Protein AF-A0A645FEI2-F1 (afdb_monomer_lite)

Radius of gyration: 14.83 Å; chains: 1; bounding box: 36×22×50 Å

Structure (mmCIF, N/CA/C/O backbone):
data_AF-A0A645FEI2-F1
#
_entry.id   AF-A0A645FEI2-F1
#
loop_
_atom_site.group_PDB
_atom_site.id
_atom_site.type_symbol
_atom_site.label_atom_id
_atom_site.label_alt_id
_atom_site.label_comp_id
_atom_site.label_asym_id
_atom_site.label_entity_id
_atom_site.label_seq_id
_atom_site.pdbx_PDB_ins_code
_atom_site.Cartn_x
_atom_site.Cartn_y
_atom_site.Cartn_z
_atom_site.occupancy
_atom_site.B_iso_or_equiv
_atom_site.auth_seq_id
_atom_site.auth_comp_id
_atom_site.auth_asym_id
_atom_site.auth_atom_id
_atom_site.pdbx_PDB_model_num
ATOM 1 N N . MET A 1 1 ? 3.388 1.908 7.208 1.00 94.06 1 MET A N 1
ATOM 2 C CA . MET A 1 1 ? 4.837 2.197 7.113 1.00 94.06 1 MET A CA 1
ATOM 3 C C . MET A 1 1 ? 5.471 1.175 6.192 1.00 94.06 1 MET A C 1
ATOM 5 O O . MET A 1 1 ? 4.989 0.047 6.151 1.00 94.06 1 MET A O 1
ATOM 9 N N . VAL A 1 2 ? 6.505 1.566 5.451 1.00 95.06 2 VAL A N 1
ATOM 10 C CA . VAL A 1 2 ? 7.209 0.696 4.497 1.00 95.06 2 VAL A CA 1
ATOM 11 C C . VAL A 1 2 ? 8.711 0.993 4.524 1.00 95.06 2 VAL A C 1
ATOM 13 O O . VAL A 1 2 ? 9.079 2.125 4.845 1.00 95.06 2 VAL A O 1
ATOM 16 N N . SER A 1 3 ? 9.554 0.006 4.208 1.00 94.62 3 SER A N 1
ATOM 17 C CA . SER A 1 3 ? 10.985 0.229 3.940 1.00 94.62 3 SER A CA 1
ATOM 18 C C . SER A 1 3 ? 11.216 0.854 2.554 1.00 94.62 3 SER A C 1
ATOM 20 O O . SER A 1 3 ? 10.309 0.910 1.716 1.00 94.62 3 SER A O 1
ATOM 22 N N . ASP A 1 4 ? 12.440 1.312 2.302 1.00 90.94 4 ASP A N 1
ATOM 23 C CA . ASP A 1 4 ? 12.920 1.776 0.992 1.00 90.94 4 ASP A CA 1
ATOM 24 C C . ASP A 1 4 ? 12.863 0.678 -0.078 1.00 90.94 4 ASP A C 1
ATOM 26 O O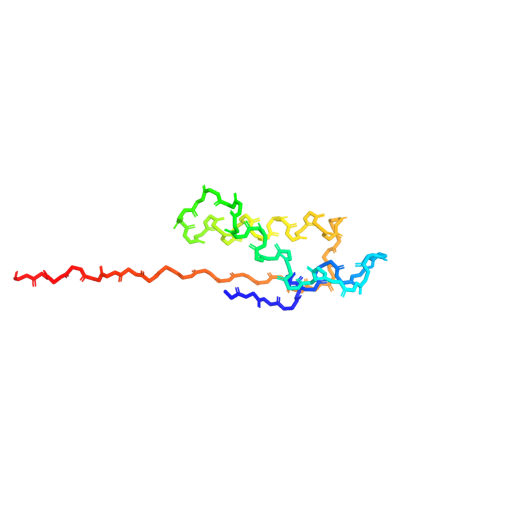 . ASP A 1 4 ? 12.422 0.955 -1.193 1.00 90.94 4 ASP A O 1
ATOM 30 N N . GLY A 1 5 ? 13.144 -0.580 0.277 1.00 92.00 5 GLY A N 1
ATOM 31 C CA . GLY A 1 5 ? 12.961 -1.723 -0.625 1.00 92.00 5 GLY A CA 1
ATOM 32 C C . GLY A 1 5 ? 11.545 -1.842 -1.218 1.00 92.00 5 GLY A C 1
ATOM 33 O O . GLY A 1 5 ? 11.379 -2.338 -2.332 1.00 92.00 5 GLY A O 1
ATOM 34 N N . ILE A 1 6 ? 10.520 -1.334 -0.519 1.00 93.44 6 ILE A N 1
ATOM 35 C CA . ILE A 1 6 ? 9.157 -1.172 -1.052 1.00 93.44 6 ILE A CA 1
ATOM 36 C C . ILE A 1 6 ? 9.042 0.156 -1.813 1.00 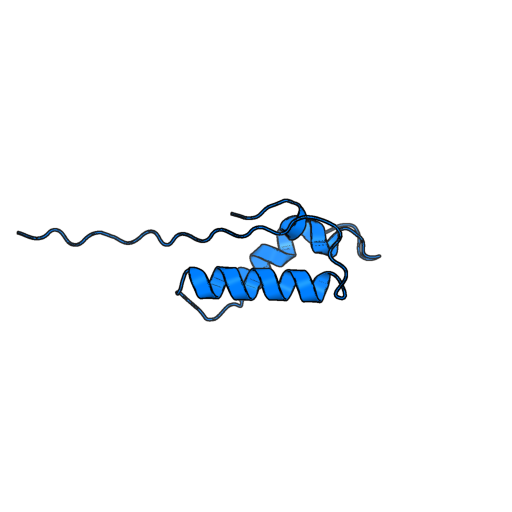93.44 6 ILE A C 1
ATOM 38 O O . ILE A 1 6 ? 8.659 0.168 -2.984 1.00 93.44 6 ILE A O 1
ATOM 42 N N . ALA A 1 7 ? 9.354 1.286 -1.169 1.00 90.00 7 ALA A N 1
ATOM 43 C CA . ALA A 1 7 ? 9.115 2.620 -1.731 1.00 90.00 7 ALA A CA 1
ATOM 44 C C . ALA A 1 7 ? 9.799 2.826 -3.099 1.00 90.00 7 ALA A C 1
ATOM 46 O O . ALA A 1 7 ? 9.188 3.370 -4.024 1.00 90.00 7 ALA A O 1
ATOM 47 N N . ASP A 1 8 ? 11.014 2.303 -3.257 1.00 88.19 8 ASP A N 1
ATOM 48 C CA . ASP A 1 8 ? 11.862 2.479 -4.433 1.00 88.19 8 ASP A CA 1
ATOM 49 C C . ASP A 1 8 ? 11.788 1.319 -5.435 1.00 88.19 8 ASP A C 1
ATOM 51 O O . ASP A 1 8 ? 12.565 1.268 -6.391 1.00 88.19 8 ASP A O 1
ATOM 55 N N . VAL A 1 9 ? 10.814 0.412 -5.322 1.00 86.81 9 VAL A N 1
ATOM 56 C CA . VAL A 1 9 ? 10.729 -0.748 -6.228 1.00 86.81 9 VAL A CA 1
ATOM 57 C C . VAL A 1 9 ? 10.625 -0.352 -7.713 1.00 86.81 9 VAL A C 1
ATOM 59 O O . VAL A 1 9 ? 11.215 -0.989 -8.586 1.00 86.81 9 VAL A O 1
ATOM 62 N N . ILE A 1 10 ? 9.973 0.778 -8.014 1.00 78.19 10 ILE A N 1
ATOM 63 C CA . ILE A 1 10 ? 9.843 1.333 -9.375 1.00 78.19 10 ILE A CA 1
ATOM 64 C C . ILE A 1 10 ? 10.978 2.297 -9.767 1.00 78.19 10 ILE A C 1
ATOM 66 O O . ILE A 1 10 ? 11.039 2.771 -10.904 1.00 78.19 10 ILE A O 1
ATOM 70 N N . ALA A 1 11 ? 11.921 2.569 -8.860 1.00 66.25 11 ALA A N 1
ATOM 71 C CA . ALA A 1 11 ? 13.044 3.483 -9.067 1.00 66.25 11 ALA A CA 1
ATOM 72 C C . ALA A 1 11 ? 14.018 3.045 -10.164 1.00 66.25 11 ALA A C 1
ATOM 74 O O . ALA A 1 11 ? 14.713 3.893 -10.728 1.00 66.25 11 ALA A O 1
ATOM 75 N N . SER A 1 12 ? 14.071 1.741 -10.433 1.00 56.91 12 SER A N 1
ATOM 76 C CA . SER A 1 12 ? 15.033 1.102 -11.334 1.00 56.91 12 SER A CA 1
ATOM 77 C C . SER A 1 12 ? 14.575 1.031 -12.800 1.00 56.91 12 SER A C 1
ATOM 79 O O . SER A 1 12 ? 15.332 0.552 -13.644 1.00 56.91 12 SER A O 1
ATOM 81 N N . GLY A 1 13 ? 13.348 1.467 -13.114 1.00 55.50 13 GLY A N 1
ATOM 82 C CA . GLY A 1 13 ? 12.767 1.401 -14.459 1.00 55.50 13 GLY A CA 1
ATOM 83 C C . GLY A 1 13 ? 13.027 2.646 -15.330 1.00 55.50 13 GLY A C 1
ATOM 84 O O . GLY A 1 13 ? 13.385 3.709 -14.819 1.00 55.50 13 GLY A O 1
ATOM 85 N N . PRO A 1 14 ? 12.808 2.567 -16.659 1.00 53.22 14 PRO A N 1
ATOM 86 C CA . PRO A 1 14 ? 13.051 3.674 -17.595 1.00 53.22 14 PRO A CA 1
ATOM 87 C C . PRO A 1 14 ? 12.113 4.889 -17.418 1.00 53.22 14 PRO A C 1
ATOM 89 O O . PRO A 1 14 ? 12.372 5.946 -17.989 1.00 53.22 14 PRO A O 1
ATOM 92 N N . ARG A 1 15 ? 11.039 4.783 -16.619 1.00 53.06 15 ARG A N 1
ATOM 93 C CA . ARG A 1 15 ? 10.076 5.869 -16.339 1.00 53.06 15 ARG A CA 1
ATOM 94 C C . ARG A 1 15 ? 10.456 6.593 -15.040 1.00 53.06 15 ARG A C 1
ATOM 96 O O . ARG A 1 15 ? 9.889 6.347 -13.983 1.00 53.06 15 ARG A O 1
ATOM 103 N N . ARG A 1 16 ? 11.496 7.426 -15.099 1.00 53.88 16 ARG A N 1
ATOM 104 C CA . ARG A 1 16 ? 12.317 7.772 -13.925 1.00 53.88 16 ARG A CA 1
ATOM 105 C C . ARG A 1 16 ? 11.952 9.041 -13.127 1.00 53.88 16 ARG A C 1
ATOM 107 O O . ARG A 1 16 ? 12.830 9.490 -12.400 1.00 53.88 16 ARG A O 1
ATOM 114 N N . SER A 1 17 ? 10.774 9.674 -13.211 1.00 49.38 17 SER A N 1
ATOM 115 C CA . SER A 1 17 ? 10.693 11.034 -12.613 1.00 49.38 17 SER A CA 1
ATOM 116 C C . SER A 1 17 ? 9.441 11.519 -11.885 1.00 49.38 17 SER A C 1
ATOM 118 O O . SER A 1 17 ? 9.571 12.536 -11.215 1.00 49.38 17 SER A O 1
ATOM 120 N N . VAL A 1 18 ? 8.276 10.861 -11.912 1.00 51.09 18 VAL A N 1
ATOM 121 C CA . VAL A 1 18 ? 7.075 11.463 -11.267 1.00 51.09 18 VAL A CA 1
ATOM 122 C C . VAL A 1 18 ? 6.298 10.510 -10.346 1.00 51.09 18 VAL A C 1
ATOM 124 O O . VAL A 1 18 ? 5.495 10.959 -9.537 1.00 51.09 18 VAL A O 1
ATOM 127 N N . GLU A 1 19 ? 6.552 9.198 -10.386 1.00 55.47 19 GLU A N 1
ATOM 128 C CA . GLU A 1 19 ? 5.622 8.216 -9.800 1.00 55.47 19 GLU A CA 1
ATOM 129 C C . GLU A 1 19 ? 6.093 7.492 -8.522 1.00 55.47 19 GLU A C 1
ATOM 131 O O . GLU A 1 19 ? 5.332 6.681 -8.000 1.00 55.47 19 GLU A O 1
ATOM 136 N N . ARG A 1 20 ? 7.285 7.774 -7.967 1.00 54.47 20 ARG A N 1
ATOM 137 C CA . ARG A 1 20 ? 7.810 7.036 -6.787 1.00 54.47 20 ARG A CA 1
ATOM 138 C C . ARG A 1 20 ? 6.899 7.108 -5.559 1.00 54.47 20 ARG A C 1
ATOM 140 O O . ARG A 1 20 ? 6.429 6.072 -5.106 1.00 54.47 20 ARG A O 1
ATOM 147 N N . GLU A 1 21 ? 6.561 8.304 -5.077 1.00 56.19 21 GLU A N 1
ATOM 148 C CA . GLU A 1 21 ? 5.561 8.453 -3.998 1.00 56.19 21 GLU A CA 1
ATOM 149 C C . GLU A 1 21 ? 4.141 8.084 -4.460 1.00 56.19 21 GLU A C 1
ATOM 151 O O . GLU A 1 21 ? 3.270 7.753 -3.658 1.00 56.19 21 GLU A O 1
ATOM 156 N N . SER A 1 22 ? 3.907 8.093 -5.773 1.00 73.38 22 SER A N 1
ATOM 157 C CA . SER A 1 22 ? 2.594 7.866 -6.368 1.00 73.38 22 SER A CA 1
ATOM 158 C C . SER A 1 22 ? 2.144 6.409 -6.251 1.00 73.38 22 SER A C 1
ATOM 160 O O . SER A 1 22 ? 0.957 6.164 -6.054 1.00 73.38 22 SER A O 1
ATOM 162 N N . TRP A 1 23 ? 3.034 5.414 -6.350 1.00 88.94 23 TRP A N 1
ATOM 163 C CA . TRP A 1 23 ? 2.577 4.024 -6.492 1.00 88.94 23 TRP A CA 1
ATOM 164 C C . TRP A 1 23 ? 1.953 3.454 -5.212 1.00 88.94 23 TRP A C 1
ATOM 166 O O . TRP A 1 23 ? 0.868 2.878 -5.296 1.00 88.94 23 TRP A O 1
ATOM 176 N N . VAL A 1 24 ? 2.570 3.668 -4.042 1.00 92.50 24 VAL A N 1
ATOM 177 C CA . VAL A 1 24 ? 2.019 3.207 -2.752 1.00 92.50 24 VAL A CA 1
ATOM 178 C C . VAL A 1 24 ? 0.686 3.901 -2.487 1.00 92.50 24 VAL A C 1
ATOM 180 O O . VAL A 1 24 ? -0.297 3.249 -2.147 1.00 92.50 24 VAL A O 1
ATOM 183 N N . VAL A 1 25 ? 0.612 5.216 -2.721 1.00 91.12 25 VAL A N 1
ATOM 184 C CA . VAL A 1 25 ? -0.629 5.990 -2.567 1.00 91.12 25 VAL A CA 1
ATOM 185 C C . VAL A 1 25 ? -1.715 5.485 -3.519 1.00 91.12 25 VAL A C 1
ATOM 187 O O . VAL A 1 25 ? -2.855 5.275 -3.109 1.00 91.12 25 VAL A O 1
ATOM 190 N N . ASN A 1 26 ? -1.381 5.251 -4.787 1.00 91.00 26 ASN A N 1
ATOM 191 C CA . ASN A 1 26 ? -2.329 4.758 -5.781 1.00 91.00 26 ASN A CA 1
ATOM 192 C C . ASN A 1 26 ? -2.790 3.328 -5.491 1.00 91.00 26 ASN A C 1
ATOM 194 O O . ASN A 1 26 ? -3.943 3.001 -5.758 1.00 91.00 26 ASN A O 1
ATOM 198 N N . PHE A 1 27 ? -1.910 2.484 -4.955 1.00 94.19 27 PHE A N 1
ATOM 199 C CA . PHE A 1 27 ? -2.271 1.162 -4.463 1.00 94.19 27 PHE A CA 1
ATOM 200 C C . PHE A 1 27 ? -3.274 1.274 -3.308 1.00 94.19 27 PHE A C 1
ATOM 202 O O . PHE A 1 27 ? -4.361 0.706 -3.392 1.00 94.19 27 PHE A O 1
ATOM 209 N N . LEU A 1 28 ? -2.966 2.080 -2.285 1.00 94.62 28 LEU A N 1
ATOM 210 C CA . LEU A 1 28 ? -3.834 2.271 -1.116 1.00 94.62 28 LEU A CA 1
ATOM 211 C C . LEU A 1 28 ? -5.195 2.886 -1.477 1.00 94.62 28 LEU A C 1
ATOM 213 O O . LEU A 1 28 ? -6.181 2.620 -0.805 1.00 94.62 28 LEU A O 1
ATOM 217 N N . ARG A 1 29 ? -5.278 3.682 -2.550 1.00 94.12 29 ARG A N 1
ATOM 218 C CA . ARG A 1 29 ? -6.551 4.212 -3.073 1.00 94.12 29 ARG A CA 1
ATOM 219 C C . ARG A 1 29 ? -7.425 3.168 -3.772 1.00 94.12 29 ARG A C 1
ATOM 221 O O . ARG A 1 29 ? -8.607 3.428 -3.966 1.00 94.12 29 ARG A O 1
ATOM 228 N N . ARG A 1 30 ? -6.846 2.055 -4.228 1.00 94.75 30 ARG A N 1
ATOM 229 C CA . ARG A 1 30 ? -7.533 1.026 -5.029 1.00 94.75 30 ARG A CA 1
ATOM 230 C C . ARG A 1 30 ? -7.796 -0.267 -4.271 1.00 94.75 30 ARG A C 1
ATOM 232 O O . ARG A 1 30 ? -8.590 -1.070 -4.747 1.00 94.75 30 ARG A O 1
ATOM 239 N N . ILE A 1 31 ? -7.106 -0.494 -3.158 1.00 96.25 31 ILE A N 1
ATOM 240 C CA . ILE A 1 31 ? -7.291 -1.706 -2.370 1.00 96.25 31 ILE A CA 1
ATOM 241 C C . ILE A 1 31 ? -8.685 -1.727 -1.738 1.00 96.25 31 ILE A C 1
ATOM 243 O O . ILE A 1 31 ? -9.121 -0.746 -1.141 1.00 96.25 31 ILE A O 1
ATOM 247 N N . ASP A 1 32 ? -9.361 -2.865 -1.862 1.00 95.38 32 ASP A N 1
ATOM 248 C CA . ASP A 1 32 ? -10.667 -3.126 -1.256 1.00 95.38 32 ASP A CA 1
ATOM 249 C C . ASP A 1 32 ? -10.498 -4.063 -0.053 1.00 95.38 32 ASP A C 1
ATOM 251 O O . ASP A 1 32 ? -10.881 -5.229 -0.072 1.00 95.38 32 ASP A O 1
ATOM 255 N N . SER A 1 33 ? -9.797 -3.578 0.973 1.00 95.38 33 SER A N 1
ATOM 256 C CA . SER A 1 33 ? -9.656 -4.280 2.251 1.00 95.38 33 SER A CA 1
ATOM 257 C C . SER A 1 33 ? -9.433 -3.287 3.386 1.00 95.38 33 SER A C 1
ATOM 259 O O . SER A 1 33 ? -8.669 -2.331 3.257 1.00 95.38 33 SER A O 1
ATOM 261 N N . GLY A 1 34 ? -10.095 -3.539 4.517 1.00 93.94 34 GLY A N 1
ATOM 262 C CA . GLY A 1 34 ? -9.877 -2.832 5.781 1.00 93.94 34 GLY A CA 1
ATOM 263 C C . GLY A 1 34 ? -9.052 -3.626 6.800 1.00 93.94 34 GLY A C 1
ATOM 264 O O . GLY A 1 34 ? -8.769 -3.110 7.882 1.00 93.94 34 GLY A O 1
ATOM 265 N N . HIS A 1 35 ? -8.681 -4.875 6.495 1.00 97.19 35 HIS A N 1
ATOM 266 C CA . HIS A 1 35 ? -7.931 -5.723 7.418 1.00 97.19 35 HIS A CA 1
ATOM 267 C C . HIS A 1 35 ? -6.423 -5.419 7.316 1.00 97.19 35 HIS A C 1
ATOM 269 O O . HIS A 1 35 ? -5.840 -5.604 6.246 1.00 97.19 35 HIS A O 1
ATOM 275 N N . PRO A 1 36 ? -5.743 -4.993 8.402 1.00 97.81 36 PRO A N 1
ATOM 276 C CA . PRO A 1 36 ? -4.346 -4.551 8.336 1.00 97.81 36 PRO A CA 1
ATOM 277 C C . PRO A 1 36 ? -3.383 -5.562 7.713 1.00 97.81 36 PRO A C 1
ATOM 279 O O . PRO A 1 36 ? -2.536 -5.180 6.907 1.00 97.81 36 PRO A O 1
ATOM 282 N N . GLN A 1 37 ? -3.536 -6.848 8.046 1.00 98.06 37 GLN A N 1
ATOM 283 C CA . GLN A 1 37 ? -2.672 -7.894 7.499 1.00 98.06 37 GLN A CA 1
ATOM 284 C C . GLN A 1 37 ? -2.886 -8.081 5.995 1.00 98.06 37 GLN A C 1
ATOM 286 O O . GLN A 1 37 ? -1.923 -8.268 5.264 1.00 98.06 37 GLN A O 1
ATOM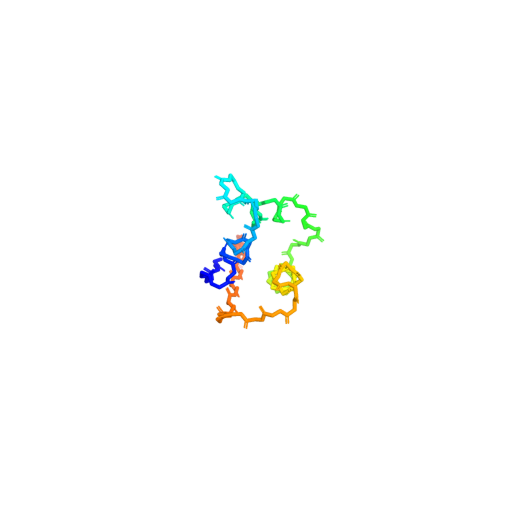 291 N N . GLU A 1 38 ? -4.128 -7.985 5.513 1.00 98.31 38 GLU A N 1
ATOM 292 C CA . GLU A 1 38 ? -4.410 -8.133 4.081 1.00 98.31 38 GLU A CA 1
ATOM 293 C C . GLU A 1 38 ? -3.817 -6.964 3.298 1.00 98.31 38 GLU A C 1
ATOM 295 O O . GLU A 1 38 ? -3.182 -7.170 2.267 1.00 98.31 38 GLU A O 1
ATOM 300 N N . ILE A 1 39 ? -3.946 -5.739 3.818 1.00 98.31 39 ILE A N 1
ATOM 301 C CA . ILE A 1 39 ? -3.322 -4.556 3.216 1.00 98.31 39 ILE A CA 1
ATOM 302 C C . ILE A 1 39 ? -1.802 -4.738 3.129 1.00 98.31 39 ILE A C 1
ATOM 304 O O . ILE A 1 39 ? -1.209 -4.441 2.089 1.00 98.31 39 ILE A O 1
ATOM 308 N N . ALA A 1 40 ? -1.173 -5.247 4.195 1.00 98.25 40 ALA A N 1
ATOM 309 C CA . ALA A 1 40 ? 0.262 -5.512 4.217 1.00 98.25 40 ALA A CA 1
ATOM 310 C C . ALA A 1 40 ? 0.668 -6.560 3.167 1.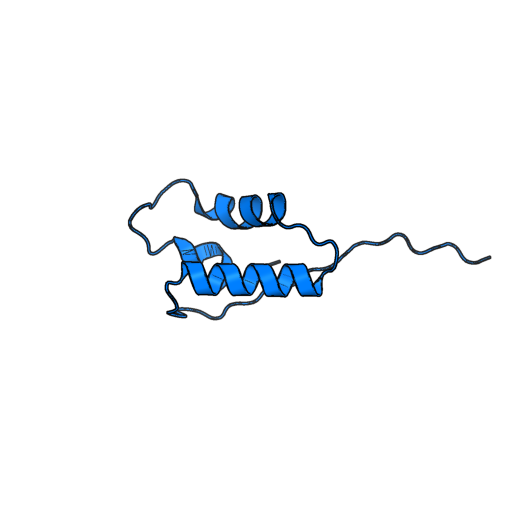00 98.25 40 ALA A C 1
ATOM 312 O O . ALA A 1 40 ? 1.577 -6.314 2.370 1.00 98.25 40 ALA A O 1
ATOM 313 N N . ASP A 1 41 ? -0.045 -7.685 3.120 1.00 98.31 41 ASP A N 1
ATOM 314 C CA . ASP A 1 41 ? 0.217 -8.788 2.196 1.00 98.31 41 ASP A CA 1
ATOM 315 C C . ASP A 1 41 ? 0.027 -8.365 0.735 1.00 98.31 41 ASP A C 1
ATOM 317 O O . ASP A 1 41 ? 0.867 -8.664 -0.118 1.00 98.31 41 ASP A O 1
ATOM 321 N N . HIS A 1 42 ? -1.058 -7.651 0.425 1.00 98.06 42 HIS A N 1
ATOM 322 C CA . HIS A 1 42 ? -1.325 -7.174 -0.929 1.00 98.06 42 HIS A CA 1
ATOM 323 C C . HIS A 1 42 ? -0.281 -6.146 -1.382 1.00 98.06 42 HIS A C 1
ATOM 325 O O . HIS A 1 42 ? 0.169 -6.213 -2.527 1.00 98.06 42 HIS A O 1
ATOM 331 N N . LEU A 1 43 ? 0.144 -5.232 -0.501 1.00 97.00 43 LEU A N 1
ATOM 332 C CA . LEU A 1 43 ? 1.161 -4.233 -0.840 1.00 97.00 43 LEU A CA 1
ATOM 333 C C . LEU A 1 43 ? 2.515 -4.896 -1.116 1.00 97.00 43 LEU A C 1
ATOM 335 O O . LEU A 1 43 ? 3.181 -4.557 -2.095 1.00 97.00 43 LEU A O 1
ATOM 339 N N . LEU A 1 44 ? 2.900 -5.869 -0.284 1.00 96.69 44 LEU A N 1
ATOM 340 C CA . LEU A 1 44 ? 4.136 -6.629 -0.458 1.00 96.69 44 LEU A CA 1
ATOM 341 C C . LEU A 1 44 ? 4.123 -7.437 -1.765 1.00 96.69 44 LEU A C 1
ATOM 343 O O . LEU A 1 44 ? 5.095 -7.402 -2.518 1.00 96.69 44 LEU A O 1
ATOM 347 N N . ARG A 1 45 ? 3.011 -8.117 -2.080 1.00 96.00 45 ARG A N 1
ATOM 348 C CA . ARG A 1 45 ? 2.850 -8.847 -3.352 1.00 96.00 45 ARG A CA 1
A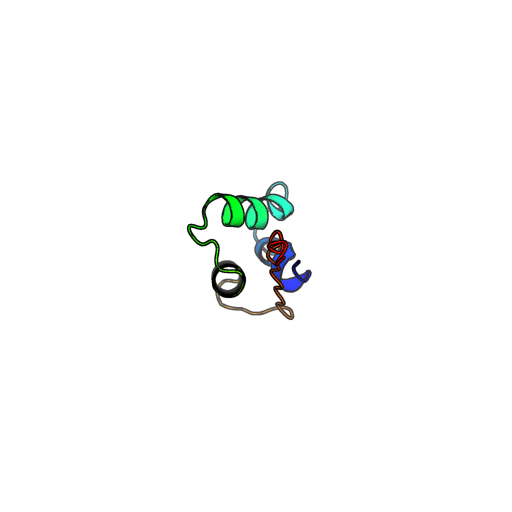TOM 349 C C . ARG A 1 45 ? 2.958 -7.915 -4.556 1.00 96.00 45 ARG A C 1
ATOM 351 O O . ARG A 1 45 ? 3.698 -8.221 -5.488 1.00 96.00 45 ARG A O 1
ATOM 358 N N . GLN A 1 46 ? 2.300 -6.755 -4.508 1.00 94.50 46 GLN A N 1
ATOM 359 C CA . GLN A 1 46 ? 2.379 -5.768 -5.583 1.00 94.50 46 GLN A CA 1
ATOM 360 C C . GLN A 1 46 ? 3.814 -5.269 -5.798 1.00 94.50 46 GLN A C 1
ATOM 362 O O . GLN A 1 46 ? 4.234 -5.103 -6.943 1.00 94.50 46 GLN A O 1
ATOM 367 N N . ALA A 1 47 ? 4.580 -5.054 -4.724 1.00 93.00 47 ALA A N 1
ATOM 368 C CA . ALA A 1 47 ? 5.989 -4.685 -4.826 1.00 93.00 47 ALA A CA 1
ATOM 369 C C . ALA A 1 47 ? 6.817 -5.796 -5.500 1.00 93.00 47 ALA A C 1
ATOM 371 O O . ALA A 1 47 ? 7.568 -5.524 -6.436 1.00 93.00 47 ALA A O 1
ATOM 372 N N . ILE A 1 48 ? 6.624 -7.062 -5.111 1.00 92.31 48 ILE A N 1
ATOM 373 C CA . ILE A 1 48 ? 7.293 -8.211 -5.750 1.00 92.31 48 ILE A CA 1
ATOM 374 C C . ILE A 1 48 ? 6.979 -8.269 -7.254 1.00 92.31 48 ILE A C 1
ATOM 376 O O . ILE A 1 48 ? 7.890 -8.465 -8.062 1.00 92.31 48 ILE A O 1
ATOM 380 N N . GLU A 1 49 ? 5.728 -8.044 -7.653 1.00 91.56 49 GLU A N 1
ATOM 381 C CA . GLU A 1 49 ? 5.335 -7.994 -9.067 1.00 91.56 49 GLU A CA 1
ATOM 382 C C . GLU A 1 49 ? 6.026 -6.849 -9.819 1.00 91.56 49 GLU A C 1
ATOM 384 O O . GLU A 1 49 ? 6.611 -7.064 -10.883 1.00 91.56 49 GLU A O 1
ATOM 389 N N . LEU A 1 50 ? 6.029 -5.642 -9.242 1.00 88.38 50 LEU A N 1
ATOM 390 C CA . LEU A 1 50 ? 6.690 -4.465 -9.818 1.00 88.38 50 LEU A CA 1
ATOM 391 C C . LEU A 1 50 ? 8.212 -4.633 -9.920 1.00 88.38 50 LEU A C 1
ATOM 393 O O . LEU A 1 50 ? 8.830 -4.067 -10.821 1.00 88.38 50 LEU A O 1
ATOM 397 N N . SER A 1 51 ? 8.810 -5.452 -9.050 1.00 87.12 51 SER A N 1
ATOM 398 C CA . SER A 1 51 ? 10.234 -5.806 -9.111 1.00 87.12 51 SER A CA 1
ATOM 399 C C . SER A 1 51 ? 10.587 -6.711 -10.304 1.00 87.12 51 SER A C 1
ATOM 401 O O . SER A 1 51 ? 11.763 -6.998 -10.542 1.00 87.12 51 SER A O 1
ATOM 403 N N . GLY A 1 52 ? 9.591 -7.203 -11.054 1.00 85.75 52 GLY A N 1
ATOM 404 C CA . GLY A 1 52 ? 9.792 -8.214 -12.094 1.00 85.75 52 GLY A CA 1
ATOM 405 C C . GLY A 1 52 ? 10.272 -9.551 -11.519 1.00 85.75 52 GLY A C 1
ATOM 406 O O . GLY A 1 52 ? 11.040 -10.263 -12.168 1.00 85.75 52 GLY A O 1
ATOM 407 N N . GLY A 1 53 ? 9.883 -9.854 -10.274 1.00 76.06 53 GLY A N 1
ATOM 408 C CA . GLY A 1 53 ? 10.301 -11.047 -9.535 1.00 76.06 53 GLY A CA 1
ATOM 409 C C . GLY A 1 53 ? 11.756 -11.035 -9.052 1.00 76.06 53 GLY A C 1
ATOM 410 O O . GLY A 1 53 ? 12.243 -12.065 -8.588 1.00 76.06 53 GLY A O 1
ATOM 411 N N . ARG A 1 54 ? 12.475 -9.908 -9.159 1.00 80.94 54 ARG A N 1
ATOM 412 C CA . ARG A 1 54 ? 13.863 -9.775 -8.690 1.00 80.94 54 ARG A CA 1
ATOM 413 C C . ARG A 1 54 ? 13.923 -8.887 -7.455 1.00 80.94 54 ARG A C 1
ATOM 415 O O . ARG A 1 54 ? 13.940 -7.663 -7.561 1.00 80.94 54 ARG A O 1
ATOM 422 N N . LEU A 1 55 ? 14.031 -9.521 -6.293 1.00 83.31 55 LEU A N 1
ATOM 423 C CA . LEU A 1 55 ? 14.218 -8.834 -5.018 1.00 83.31 55 LEU A CA 1
ATOM 424 C C . LEU A 1 55 ? 15.643 -8.266 -4.973 1.00 83.31 55 LEU A C 1
ATOM 426 O O . LEU A 1 55 ? 16.616 -9.018 -5.014 1.00 83.31 55 LEU A O 1
ATOM 430 N N . ARG A 1 56 ? 15.763 -6.936 -4.975 1.00 82.50 56 ARG A N 1
ATOM 431 C CA . ARG A 1 56 ? 17.051 -6.221 -4.921 1.00 82.50 56 ARG A CA 1
ATOM 432 C C . ARG A 1 56 ? 17.405 -5.727 -3.521 1.00 82.50 56 ARG A C 1
ATOM 434 O O . ARG A 1 56 ? 18.556 -5.367 -3.307 1.00 82.50 56 ARG A O 1
ATOM 441 N N . ASP A 1 57 ? 16.419 -5.695 -2.635 1.00 88.88 57 ASP A N 1
ATOM 442 C CA . ASP A 1 57 ? 16.491 -5.124 -1.298 1.00 88.88 57 ASP A CA 1
ATOM 443 C C . ASP A 1 57 ? 15.474 -5.818 -0.380 1.00 88.88 57 ASP A C 1
ATOM 445 O O . ASP A 1 57 ? 14.534 -6.468 -0.866 1.00 88.88 57 ASP A O 1
ATOM 449 N N . ASP A 1 58 ? 15.650 -5.661 0.927 1.00 93.88 58 ASP A N 1
ATOM 450 C CA . ASP A 1 58 ? 14.736 -6.174 1.937 1.00 93.88 58 ASP A CA 1
ATOM 451 C C . ASP A 1 58 ? 13.423 -5.378 1.929 1.00 93.88 58 ASP A C 1
ATOM 453 O O . ASP A 1 58 ? 13.362 -4.151 2.064 1.00 93.88 58 ASP A O 1
ATOM 457 N N . MET A 1 59 ? 12.315 -6.101 1.792 1.00 94.50 59 MET A N 1
ATOM 458 C CA . MET A 1 59 ? 10.983 -5.517 1.686 1.00 94.50 59 MET A CA 1
ATOM 459 C C . MET A 1 59 ? 10.194 -5.725 2.974 1.00 94.50 59 MET A C 1
ATOM 461 O O . MET A 1 59 ? 9.854 -6.851 3.329 1.00 94.50 59 MET A O 1
ATOM 465 N N . THR A 1 60 ? 9.871 -4.626 3.658 1.00 96.56 60 THR A N 1
ATOM 466 C CA . THR A 1 60 ? 9.103 -4.641 4.909 1.00 96.56 60 THR A CA 1
ATOM 467 C C . THR A 1 60 ? 7.887 -3.726 4.811 1.00 96.56 60 THR A C 1
ATOM 469 O O . THR A 1 60 ? 7.992 -2.570 4.397 1.00 96.56 60 THR A O 1
ATOM 472 N N . VAL A 1 61 ? 6.730 -4.228 5.250 1.00 97.69 61 VAL A N 1
ATOM 473 C CA . VAL A 1 61 ? 5.469 -3.481 5.343 1.00 97.69 61 VAL A CA 1
ATOM 474 C C . VAL A 1 61 ? 4.878 -3.661 6.740 1.00 97.69 61 VAL A C 1
ATOM 476 O O . VAL A 1 61 ? 4.783 -4.777 7.238 1.00 97.69 61 VAL A O 1
ATOM 479 N N . MET A 1 62 ? 4.441 -2.562 7.357 1.00 98.06 62 MET A N 1
ATOM 480 C CA . MET A 1 62 ? 3.681 -2.574 8.609 1.00 98.06 62 MET A CA 1
ATOM 481 C C . MET A 1 62 ? 2.418 -1.733 8.454 1.00 98.06 62 MET A C 1
ATOM 483 O O . MET A 1 62 ? 2.485 -0.556 8.078 1.00 98.06 62 MET A O 1
ATOM 487 N N . VAL A 1 63 ? 1.271 -2.320 8.786 1.00 98.12 63 VAL A N 1
ATOM 488 C CA . VAL A 1 63 ? -0.033 -1.654 8.761 1.00 98.12 63 VAL A CA 1
ATOM 489 C C . VAL A 1 63 ? -0.633 -1.720 10.157 1.00 98.12 63 VAL A C 1
ATOM 491 O O . VAL A 1 63 ? -0.663 -2.776 10.779 1.00 98.12 63 VAL A O 1
ATOM 494 N N . ALA A 1 64 ? -1.114 -0.581 10.643 1.00 96.69 64 ALA A N 1
ATOM 495 C CA . ALA A 1 64 ? -1.831 -0.476 11.903 1.00 96.69 64 ALA A CA 1
ATOM 496 C C . ALA A 1 64 ? -3.172 0.206 11.638 1.00 96.69 64 ALA A C 1
ATOM 498 O O . ALA A 1 64 ? -3.227 1.196 10.908 1.00 96.69 64 ALA A O 1
ATOM 499 N N . ASN A 1 65 ? -4.238 -0.327 12.230 1.00 94.44 65 ASN A N 1
ATOM 500 C CA . ASN A 1 65 ? -5.544 0.318 12.236 1.00 94.44 65 ASN A CA 1
ATOM 501 C C . ASN A 1 65 ? -5.751 1.014 13.581 1.00 94.44 65 ASN A C 1
ATOM 503 O O . ASN A 1 65 ? -5.538 0.411 14.634 1.00 94.44 65 ASN A O 1
ATOM 507 N N . VAL A 1 66 ? -6.170 2.275 13.540 1.00 93.75 66 VAL A N 1
ATOM 508 C CA . VAL A 1 66 ? -6.531 3.035 14.735 1.00 93.75 66 VAL A CA 1
ATOM 509 C C . VAL A 1 66 ? -8.031 2.890 14.928 1.00 93.75 66 VAL A C 1
ATOM 511 O O . VAL A 1 66 ? -8.820 3.414 14.147 1.00 93.75 66 VAL A O 1
ATOM 514 N N . VAL A 1 67 ? -8.420 2.170 15.976 1.00 92.50 67 VAL A N 1
ATOM 515 C CA . VAL A 1 67 ? -9.823 1.954 16.332 1.00 92.50 67 VAL A CA 1
ATOM 516 C C . VAL A 1 67 ? -10.151 2.683 17.625 1.00 92.50 67 VAL A C 1
ATOM 518 O O . VAL A 1 67 ? -9.340 2.735 18.551 1.00 92.50 67 VAL A O 1
ATOM 521 N N . GLN A 1 68 ? -11.355 3.245 17.702 1.00 94.06 68 GLN A N 1
ATOM 522 C CA . GLN A 1 68 ? -11.864 3.775 18.957 1.00 94.06 68 GLN A CA 1
ATOM 523 C C . GLN A 1 68 ? -12.149 2.605 19.901 1.00 94.06 68 GLN A C 1
ATOM 525 O O . GLN A 1 68 ? -12.907 1.697 19.558 1.00 94.06 68 GLN A O 1
ATOM 530 N N . GLN A 1 69 ? -11.547 2.621 21.090 1.00 88.06 69 GLN A N 1
ATOM 531 C CA . GLN A 1 69 ? -11.919 1.664 22.125 1.00 88.06 69 GLN A CA 1
ATOM 532 C C . GLN A 1 69 ? -13.319 2.007 22.654 1.00 88.06 69 GLN A C 1
ATOM 534 O O . GLN A 1 69 ? -13.569 3.173 22.980 1.00 88.06 69 GLN A O 1
ATOM 539 N N . PRO A 1 70 ? -14.240 1.031 22.746 1.00 84.62 70 PRO A N 1
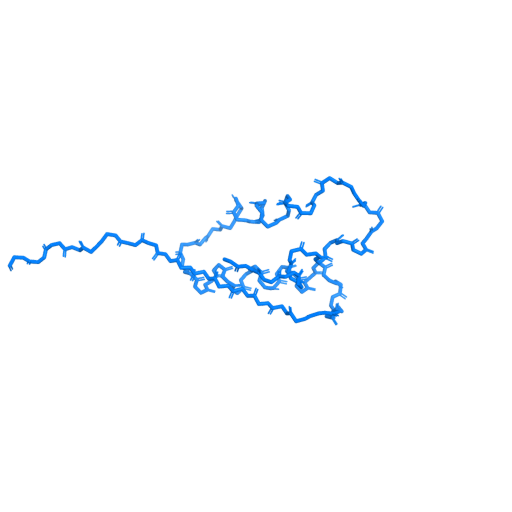ATOM 540 C CA . PRO A 1 70 ? -15.518 1.250 23.404 1.00 84.62 70 PRO A CA 1
ATOM 541 C C . PRO A 1 70 ? -15.274 1.595 24.874 1.00 84.62 70 PRO A C 1
ATOM 543 O O . PRO A 1 70 ? -14.522 0.897 25.554 1.00 84.62 70 PRO A O 1
ATOM 546 N N . ILE A 1 71 ? -15.916 2.650 25.376 1.00 89.00 71 ILE A N 1
ATOM 547 C CA . ILE A 1 71 ? -15.971 2.888 26.820 1.00 89.00 71 ILE A CA 1
ATOM 548 C C . ILE A 1 71 ? -16.901 1.817 27.392 1.00 89.00 71 ILE A C 1
ATOM 550 O O . ILE A 1 71 ? -18.093 1.808 27.088 1.00 89.00 71 ILE A O 1
ATOM 554 N N . VAL A 1 72 ? -16.344 0.884 28.160 1.00 81.94 72 VAL A N 1
ATOM 555 C CA . VAL A 1 72 ? -17.120 -0.127 28.884 1.00 81.94 72 VAL A CA 1
ATOM 556 C C . VAL A 1 72 ? -17.433 0.454 30.265 1.00 81.94 72 VAL A C 1
ATOM 558 O O . VAL A 1 72 ? -16.502 0.809 30.986 1.00 81.94 72 VAL A O 1
ATOM 561 N N . ASN A 1 73 ? -18.723 0.618 30.582 1.00 65.38 73 ASN A N 1
ATOM 562 C CA . ASN A 1 73 ? -19.204 1.031 31.910 1.00 65.38 73 ASN A CA 1
ATOM 563 C C . ASN A 1 73 ? -19.139 -0.124 32.911 1.00 65.38 73 ASN A C 1
ATOM 565 O O . ASN A 1 73 ? -19.444 -1.265 32.493 1.00 65.38 73 ASN A O 1
#

InterPro domains:
  IPR001932 PPM-type phosphatase-like domain [PF07228] (1-66)
  IPR036457 PPM-type phosphatase-like domain superfamily [G3DSA:3.60.40.10] (1-71)
  IPR036457 PPM-type phosphatase-like domain superfamily [SSF81606] (2-66)

Organism: NCBI:txid1076179

pLDDT: mean 86.05, std 14.51, range [49.38, 98.31]

Secondary structure (DSSP, 8-state):
-B-HHHHTGGGGSS--SS-HHHHHHHHHHH-----HHHHHHHHHHHHHHHTTT---S---B------PPP---

Foldseek 3Di:
DKDCLLLCLLCPDPPHPDCSNPPLVVLVVPDPDPDFVVNQVVSQVVSCVSNVNDRPDDIDDGGDDDDDDDDDD

Sequence (73 aa):
MVSDGIADVIASGPRRSVERESWVVNFLRRIDSGHPQEIADHLLRQAIELSGGRLRDDMTVMVANVVQQPIVN